Protein 3BJN (pdb70)

Secondary structure (DSSP, 8-state):
--TTTSTTHHHHHHHHHHHHHHH---B--EETTEEE---B--------S--TT-EEEBTBHHHHH-----HHHHHHHHHHTT--TTSHHHHHHHHHHHHHTSEEEESSSSTTBEEEEEE--TTS---EEE--BHHHHHHHHHHHHHHHHHHHHT-

Structure (mmCIF, N/CA/C/O backbone):
data_3BJN
#
_entry.id   3BJN
#
_cell.length_a   54.313
_cell.length_b   54.313
_cell.length_c   142.608
_cell.angle_alpha   90.00
_cell.angle_beta   90.00
_cell.angle_gamma   90.00
#
_symmetry.space_group_name_H-M   'P 43 21 2'
#
loop_
_entity.id
_entity.type
_entity.pdbx_description
1 polymer 'Transcriptional regulator, putative'
2 non-polymer 'CHLORIDE ION'
3 water water
#
loop_
_atom_site.group_PDB
_atom_site.id
_atom_site.type_symbol
_atom_site.label_atom_id
_atom_site.label_alt_id
_atom_site.label_comp_id
_atom_site.label_asym_id
_atom_site.label_entity_id
_atom_site.label_seq_id
_atom_site.pdbx_PDB_ins_code
_atom_site.Cartn_x
_atom_site.Cartn_y
_atom_site.Cartn_z
_atom_site.occupancy
_atom_site.B_iso_or_equiv
_atom_site.auth_seq_id
_atom_site.auth_comp_id
_atom_site.auth_asym_id
_atom_site.auth_atom_id
_atom_site.pdbx_PDB_model_num
ATOM 1 N N . SER A 1 4 ? 25.418 12.808 52.096 1.00 36.64 79 SER A N 1
ATOM 2 C CA . SER A 1 4 ? 25.155 12.941 50.628 1.00 36.38 79 SER A CA 1
ATOM 3 C C . SER A 1 4 ? 23.813 12.309 50.253 1.00 35.95 79 SER A C 1
ATOM 4 O O . SER A 1 4 ? 23.308 11.401 50.952 1.00 35.36 79 SER A O 1
ATOM 6 N N . TYR A 1 5 ? 23.240 12.810 49.160 1.00 35.16 80 TYR A N 1
ATOM 7 C CA . TYR A 1 5 ? 22.018 12.257 48.602 1.00 34.70 80 TYR A CA 1
ATOM 8 C C . TYR A 1 5 ? 22.331 11.530 47.302 1.00 35.47 80 TYR A C 1
ATOM 9 O O . TYR A 1 5 ? 21.435 11.260 46.499 1.00 36.11 80 TYR A O 1
ATOM 18 N N . GLU A 1 6 ? 23.615 11.211 47.109 1.00 36.24 81 GLU A N 1
ATOM 19 C CA . GLU A 1 6 ? 24.071 10.441 45.949 1.00 36.55 81 GLU A CA 1
ATOM 20 C C . GLU A 1 6 ? 23.371 9.072 45.814 1.00 36.39 81 GLU A C 1
ATOM 21 O O . GLU A 1 6 ? 22.945 8.702 44.716 1.00 36.79 81 GLU A O 1
ATOM 23 N N . THR A 1 7 ? 23.243 8.334 46.917 1.00 36.24 82 THR A N 1
ATOM 24 C CA . THR A 1 7 ? 22.664 6.979 46.868 1.00 35.66 82 THR A CA 1
ATOM 25 C C . THR A 1 7 ? 21.172 6.911 47.231 1.00 35.60 82 THR A C 1
ATOM 26 O O . THR A 1 7 ? 20.553 5.838 47.150 1.00 35.68 82 THR A O 1
ATOM 30 N N . SER A 1 8 ? 20.596 8.044 47.640 1.00 34.52 83 SER A N 1
ATOM 31 C CA . SER A 1 8 ? 19.206 8.071 48.104 1.00 33.81 83 SER A CA 1
ATOM 32 C C . SER A 1 8 ? 18.280 8.872 47.194 1.00 34.02 83 SER A C 1
ATOM 33 O O . SER A 1 8 ? 17.055 8.647 47.170 1.00 33.42 83 SER A O 1
ATOM 36 N N . GLN A 1 9 ? 18.874 9.833 46.491 1.00 34.09 84 GLN A N 1
ATOM 37 C CA . GLN A 1 9 ? 18.188 10.581 45.443 1.00 34.57 84 GLN A CA 1
ATOM 38 C C . GLN A 1 9 ? 18.576 10.013 44.083 1.00 34.82 84 GLN A C 1
ATOM 39 O O . GLN A 1 9 ? 19.637 10.358 43.523 1.00 35.12 84 GLN A O 1
ATOM 45 N N . HIS A 1 10 ? 17.710 9.144 43.555 1.00 34.95 85 HIS A N 1
ATOM 46 C CA . HIS A 1 10 ? 17.994 8.398 42.317 1.00 34.66 85 HIS A CA 1
ATOM 47 C C . HIS A 1 10 ? 18.427 9.279 41.150 1.00 34.34 85 HIS A C 1
ATOM 48 O O . HIS A 1 10 ? 19.347 8.919 40.408 1.00 35.07 85 HIS A O 1
ATOM 50 N N . ASN A 1 11 ? 17.795 10.448 41.010 1.00 32.68 86 ASN A N 1
ATOM 51 C CA . ASN A 1 11 ? 18.015 11.259 39.828 1.00 30.66 86 ASN A CA 1
ATOM 52 C C . ASN A 1 11 ? 18.695 12.596 40.105 1.00 28.65 86 ASN A C 1
ATOM 53 O O . ASN A 1 11 ? 18.412 13.581 39.417 1.00 26.27 86 ASN A O 1
ATOM 58 N N . LEU A 1 12 ? 19.591 12.625 41.089 1.00 26.09 87 LEU A N 1
ATOM 59 C CA . LEU A 1 12 ? 20.310 13.864 41.431 1.00 24.87 87 LEU A CA 1
ATOM 60 C C . LEU A 1 12 ? 21.072 14.493 40.258 1.00 23.09 87 LEU A C 1
ATOM 61 O O . LEU A 1 12 ? 21.081 15.720 40.123 1.00 22.23 87 LEU A O 1
ATOM 66 N N . ASP A 1 13 ? 21.702 13.695 39.399 1.00 21.88 88 ASP A N 1
ATOM 67 C CA . ASP A 1 13 ? 22.374 14.295 38.230 1.00 21.58 88 ASP A CA 1
ATOM 68 C C . ASP A 1 13 ? 21.390 15.105 37.378 1.00 20.05 88 ASP A C 1
ATOM 69 O O . ASP A 1 13 ? 21.690 16.237 36.957 1.00 20.02 88 ASP A O 1
ATOM 74 N N . ALA A 1 14 ? 20.207 14.529 37.159 1.00 18.91 89 ALA A N 1
ATOM 75 C CA . ALA A 1 14 ? 19.183 15.173 36.328 1.00 18.53 89 ALA A CA 1
ATOM 76 C C . ALA A 1 14 ? 18.664 16.434 37.041 1.00 17.28 89 ALA A C 1
ATOM 77 O O . ALA A 1 14 ? 18.474 17.506 36.420 1.00 17.31 89 ALA A O 1
ATOM 79 N N . VAL A 1 15 ? 18.439 16.292 38.339 1.00 16.44 90 VAL A N 1
ATOM 80 C CA . VAL A 1 15 ? 18.017 17.445 39.161 1.00 15.64 90 VAL A CA 1
ATOM 81 C C . VAL A 1 15 ? 19.042 18.587 39.096 1.00 15.43 90 VAL A C 1
ATOM 82 O O . VAL A 1 15 ? 18.679 19.752 38.898 1.00 14.52 90 VAL A O 1
ATOM 86 N N . GLU A 1 16 ? 20.322 18.251 39.283 1.00 14.95 91 GLU A N 1
ATOM 87 C CA . GLU A 1 16 ? 21.375 19.285 39.216 1.00 14.90 91 GLU A CA 1
ATOM 88 C C . GLU A 1 16 ? 21.380 20.037 37.887 1.00 15.09 91 GLU A C 1
ATOM 89 O O . GLU A 1 16 ? 21.521 21.256 37.868 1.00 15.26 91 GLU A O 1
ATOM 95 N N . ALA A 1 17 ? 21.230 19.317 36.784 1.00 14.83 92 ALA A N 1
ATOM 96 C CA . ALA A 1 17 ? 21.189 19.922 35.444 1.00 14.58 92 ALA A CA 1
ATOM 97 C C . ALA A 1 17 ? 19.997 20.867 35.286 1.00 15.37 92 ALA A C 1
ATOM 98 O O . ALA A 1 17 ? 20.143 21.969 34.768 1.00 15.39 92 ALA A O 1
ATOM 100 N N . VAL A 1 18 ? 18.818 20.432 35.757 1.00 15.52 93 VAL A N 1
ATOM 101 C CA . VAL A 1 18 ? 17.617 21.258 35.696 1.00 15.41 93 VAL A CA 1
ATOM 102 C C . VAL A 1 18 ? 17.774 22.532 36.554 1.00 14.96 93 VAL A C 1
ATOM 103 O O . VAL A 1 18 ? 17.399 23.645 36.127 1.00 13.76 93 VAL A O 1
ATOM 107 N N . LEU A 1 19 ? 18.364 22.404 37.744 1.00 13.98 94 LEU A N 1
ATOM 108 C CA . LEU A 1 19 ? 18.520 23.596 38.608 1.00 13.10 94 LEU A CA 1
ATOM 109 C C . LEU A 1 19 ? 19.558 24.560 38.059 1.00 12.97 94 LEU A C 1
ATOM 110 O O . LEU A 1 19 ? 19.422 25.790 38.158 1.00 12.89 94 LEU A O 1
ATOM 115 N N . SER A 1 20 ? 20.623 24.005 37.481 1.00 13.21 95 SER A N 1
ATOM 116 C CA . SER A 1 20 ? 21.638 24.854 36.839 1.00 14.33 95 SER A CA 1
ATOM 117 C C . SER A 1 20 ? 21.011 25.719 35.738 1.00 13.51 95 SER A C 1
ATOM 118 O O . SER A 1 20 ? 21.178 26.949 35.692 1.00 14.20 95 SER A O 1
ATOM 121 N N . ARG A 1 21 ? 20.262 25.075 34.841 1.00 13.62 96 ARG A N 1
ATOM 122 C CA . ARG A 1 21 ? 19.596 25.822 33.764 1.00 13.16 96 ARG A CA 1
ATOM 123 C C . ARG A 1 21 ? 18.614 26.859 34.319 1.00 13.52 96 ARG A C 1
ATOM 124 O O . ARG A 1 21 ? 18.550 27.989 33.835 1.00 13.53 96 ARG A O 1
ATOM 132 N N . LEU A 1 22 ? 17.835 26.448 35.321 1.00 13.11 97 LEU A N 1
ATOM 133 C CA . LEU A 1 22 ? 16.797 27.309 35.878 1.00 12.57 97 LEU A CA 1
ATOM 134 C C . LEU A 1 22 ? 17.420 28.591 36.424 1.00 12.65 97 LEU A C 1
ATOM 135 O O . LEU A 1 22 ? 16.904 29.692 36.177 1.00 12.97 97 LEU A O 1
ATOM 140 N N . GLN 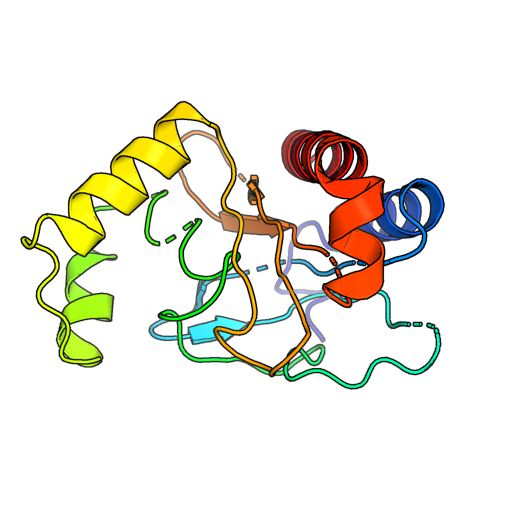A 1 23 ? 18.539 28.468 37.152 1.00 12.65 98 GLN A N 1
ATOM 141 C CA . GLN A 1 23 ? 19.207 29.695 37.630 1.00 13.53 98 GLN A CA 1
ATOM 142 C C . GLN A 1 23 ? 19.756 30.550 36.497 1.00 13.42 98 GLN A C 1
ATOM 143 O O . GLN A 1 23 ? 19.699 31.776 36.558 1.00 14.00 98 GLN A O 1
ATOM 149 N N . LYS A 1 24 ? 20.281 29.910 35.450 1.00 13.16 99 LYS A N 1
ATOM 150 C CA . LYS A 1 24 ? 20.799 30.676 34.293 1.00 12.65 99 LYS A CA 1
ATOM 151 C C . LYS A 1 24 ? 19.682 31.352 33.455 1.00 12.92 99 LYS A C 1
ATOM 152 O O . LYS A 1 24 ? 19.988 32.297 32.715 1.00 14.00 99 LYS A O 1
ATOM 158 N N . GLN A 1 25 ? 18.435 30.864 33.584 1.00 11.86 100 GLN A N 1
ATOM 159 C CA . GLN A 1 25 ? 17.267 31.424 32.879 1.00 11.93 100 GLN A CA 1
ATOM 160 C C . GLN A 1 25 ? 16.627 32.566 33.657 1.00 13.08 100 GLN A C 1
ATOM 161 O O . GLN A 1 25 ? 16.061 33.497 33.073 1.00 13.31 100 GLN A O 1
ATOM 167 N N . THR A 1 26 ? 16.682 32.472 34.991 1.00 12.55 101 THR A N 1
ATOM 168 C CA . THR A 1 26 ? 15.994 33.452 35.837 1.00 12.92 101 THR A CA 1
ATOM 169 C C . THR A 1 26 ? 16.897 34.424 36.565 1.00 13.19 101 THR A C 1
ATOM 170 O O . THR A 1 26 ? 16.423 35.465 37.080 1.00 12.95 101 THR A O 1
ATOM 174 N N . GLY A 1 27 ? 18.168 34.056 36.727 1.00 11.96 102 GLY A N 1
ATOM 175 C CA . GLY A 1 27 ? 19.082 34.855 37.564 1.00 12.94 102 GLY A CA 1
ATOM 176 C C . GLY A 1 27 ? 18.714 34.763 39.034 1.00 13.61 102 GLY A C 1
ATOM 177 O O . GLY A 1 27 ? 18.926 35.723 39.789 1.00 14.27 102 GLY A O 1
ATOM 178 N N . GLU A 1 28 ? 18.144 33.634 39.432 1.00 13.64 103 GLU A N 1
ATOM 179 C CA . GLU A 1 28 ? 17.750 33.436 40.844 1.00 13.25 103 GLU A CA 1
ATOM 180 C C . GLU A 1 28 ? 18.205 32.083 41.383 1.00 14.45 103 GLU A C 1
ATOM 181 O O . GLU A 1 28 ? 18.478 31.134 40.620 1.00 13.91 103 GLU A O 1
ATOM 200 N N . ALA A 1 30 ? 17.662 28.501 43.043 1.00 16.42 105 ALA A N 1
ATOM 201 C CA . ALA A 1 30 ? 16.644 27.484 42.757 1.00 15.64 105 ALA A CA 1
ATOM 202 C C . ALA A 1 30 ? 16.971 26.254 43.577 1.00 15.61 105 ALA A C 1
ATOM 203 O O . ALA A 1 30 ? 18.148 25.974 43.853 1.00 15.74 105 ALA A O 1
ATOM 205 N N . ALA A 1 31 ? 15.938 25.527 43.978 1.00 13.98 106 ALA A N 1
ATOM 206 C CA . ALA A 1 31 ? 16.163 24.334 44.796 1.00 14.34 106 ALA A CA 1
ATOM 207 C C . ALA A 1 31 ? 15.208 23.209 44.427 1.00 14.57 106 ALA A C 1
ATOM 208 O O . ALA A 1 31 ? 14.140 23.449 43.857 1.00 14.48 106 ALA A O 1
ATOM 210 N N . TYR A 1 32 ? 15.626 21.985 44.766 1.00 14.20 107 TYR A N 1
ATOM 211 C CA . TYR A 1 32 ? 14.778 20.802 44.697 1.00 14.31 107 TYR A CA 1
ATOM 212 C C . TYR A 1 32 ? 14.526 20.347 46.115 1.00 15.22 107 TYR A C 1
ATOM 213 O O . TYR A 1 32 ? 15.472 20.086 46.877 1.00 13.99 107 TYR A O 1
ATOM 230 N N . VAL A 1 34 ? 12.098 17.877 48.836 1.00 14.25 109 VAL A N 1
ATOM 231 C CA A VAL A 1 34 ? 11.297 16.651 48.917 0.50 13.89 109 VAL A CA 1
ATOM 232 C CA B VAL A 1 34 ? 11.409 16.593 48.938 0.50 14.60 109 VAL A CA 1
ATOM 233 C C . VAL A 1 34 ? 10.611 16.593 50.260 1.00 14.20 109 VAL A C 1
ATOM 234 O O . VAL A 1 34 ? 11.118 17.121 51.262 1.00 15.45 109 VAL A O 1
ATOM 241 N N . PRO A 1 35 ? 9.410 15.995 50.281 1.00 13.81 110 PRO A N 1
ATOM 242 C CA . PRO A 1 35 ? 8.697 15.903 51.558 1.00 13.68 110 PRO A CA 1
ATOM 243 C C . PRO A 1 35 ? 9.234 14.750 52.394 1.00 13.92 110 PRO A C 1
ATOM 244 O O . PRO A 1 35 ? 9.447 13.654 51.857 1.00 16.11 110 PRO A O 1
ATOM 248 N N . VAL A 1 36 ? 9.485 15.000 53.679 1.00 12.37 111 VAL A N 1
ATOM 249 C CA . VAL A 1 36 ? 9.973 13.950 54.574 1.00 13.91 111 VAL A CA 1
ATOM 250 C C . VAL A 1 36 ? 9.213 14.143 55.873 1.00 13.18 111 VAL A C 1
ATOM 251 O O . VAL A 1 36 ? 9.506 15.057 56.661 1.00 14.10 111 VAL A O 1
ATOM 255 N N . GLY A 1 37 ? 8.215 13.297 56.064 1.00 12.89 112 GLY A N 1
ATOM 256 C CA . GLY A 1 37 ? 7.413 13.367 57.284 1.00 12.59 112 GLY A CA 1
ATOM 257 C C . GLY A 1 37 ? 6.702 14.700 57.371 1.00 13.20 112 GLY A C 1
ATOM 258 O O . GLY A 1 37 ? 5.881 15.058 56.482 1.00 13.34 112 GLY A O 1
ATOM 259 N N . TYR A 1 38 ? 7.005 15.442 58.442 1.00 11.98 113 TYR A N 1
ATOM 260 C CA . TYR A 1 38 ? 6.360 16.727 58.663 1.00 12.29 113 TYR A CA 1
ATOM 261 C C . TYR A 1 38 ? 7.118 17.894 58.014 1.00 12.96 113 TYR A C 1
ATOM 262 O O . TYR A 1 38 ? 6.748 19.066 58.242 1.00 13.57 113 TYR A O 1
ATOM 271 N N . ARG A 1 39 ? 8.203 17.594 57.275 1.00 13.28 114 ARG A N 1
ATOM 272 C CA . ARG A 1 39 ? 9.147 18.661 56.846 1.00 13.68 114 ARG A CA 1
ATOM 273 C C . ARG A 1 39 ? 9.481 18.592 55.375 1.00 15.06 114 ARG A C 1
ATOM 274 O O . ARG A 1 39 ? 9.258 17.575 54.734 1.00 15.06 114 ARG A O 1
ATOM 282 N N . ALA A 1 40 ? 9.953 19.724 54.857 1.00 15.36 115 ALA A N 1
ATOM 283 C CA . ALA A 1 40 ? 10.380 19.863 53.458 1.00 16.92 115 ALA A CA 1
ATOM 284 C C . ALA A 1 40 ? 11.902 19.902 53.508 1.00 16.36 115 ALA A C 1
ATOM 285 O O . ALA A 1 40 ? 12.486 20.812 54.094 1.00 16.94 115 ALA A O 1
ATOM 287 N N . LEU A 1 41 ? 12.536 18.901 52.913 1.00 16.11 116 LEU A N 1
ATOM 288 C CA . LEU A 1 41 ? 13.990 18.834 52.905 1.00 15.81 116 LEU A CA 1
ATOM 289 C C . LEU A 1 41 ? 14.559 19.472 51.625 1.00 16.27 116 LEU A C 1
ATOM 290 O O . LEU A 1 41 ? 14.126 19.148 50.525 1.00 16.14 116 LEU A O 1
ATOM 295 N N . CYS A 1 42 ? 15.538 20.351 51.775 1.00 16.07 117 CYS A N 1
ATOM 296 C CA . CYS A 1 42 ? 16.200 20.894 50.594 1.00 15.64 117 CYS A CA 1
ATOM 297 C C . CYS A 1 42 ? 17.305 19.927 50.153 1.00 16.67 117 CYS A C 1
ATOM 298 O O . CYS A 1 42 ? 18.343 19.817 50.813 1.00 17.50 117 CYS A O 1
ATOM 301 N N . VAL A 1 43 ? 17.068 19.203 49.066 1.00 15.48 118 VAL A N 1
ATOM 302 C CA . VAL A 1 43 ? 17.994 18.158 48.638 1.00 16.19 118 VAL A CA 1
ATOM 303 C C . VAL A 1 43 ? 19.127 18.698 47.759 1.00 16.17 118 VAL A C 1
ATOM 304 O O . VAL A 1 43 ? 20.284 18.241 47.836 1.00 16.90 118 VAL A O 1
ATOM 308 N N . SER A 1 44 ? 18.801 19.687 46.935 1.00 16.30 119 SER A N 1
ATOM 309 C CA . SER A 1 44 ? 19.800 20.275 46.057 1.00 15.58 119 SER A CA 1
ATOM 310 C C . SER A 1 44 ? 19.462 21.747 45.882 1.00 16.56 119 SER A C 1
ATOM 311 O O . SER A 1 44 ? 18.299 22.099 45.746 1.00 15.94 119 SER A O 1
ATOM 314 N N . GLN A 1 45 ? 20.485 22.600 45.921 1.00 18.30 120 GLN A N 1
ATOM 315 C CA . GLN A 1 45 ? 20.252 24.036 45.845 1.00 19.08 120 GLN A CA 1
ATOM 316 C C . GLN A 1 45 ? 21.369 24.721 45.085 1.00 20.39 120 GLN A C 1
ATOM 317 O O . GLN A 1 45 ? 22.546 24.384 45.286 1.00 20.03 120 GLN A O 1
ATOM 323 N N A ARG A 1 46 ? 21.011 25.694 44.257 0.50 20.41 121 ARG A N 1
ATOM 324 N N B ARG A 1 46 ? 20.981 25.656 44.215 0.50 20.18 121 ARG A N 1
ATOM 325 C CA A ARG A 1 46 ? 22.008 26.429 43.472 0.50 21.22 121 ARG A CA 1
ATOM 326 C CA B ARG A 1 46 ? 21.915 26.566 43.534 0.50 20.71 121 ARG A CA 1
ATOM 327 C C A ARG A 1 46 ? 22.807 27.474 44.268 0.50 21.46 121 ARG A C 1
ATOM 328 C C B ARG A 1 46 ? 22.057 27.854 44.282 0.50 20.99 121 ARG A C 1
ATOM 329 O O A ARG A 1 46 ? 23.973 27.727 43.989 0.50 22.91 121 ARG A O 1
ATOM 330 O O B ARG A 1 46 ? 21.078 28.641 44.309 0.50 21.69 121 ARG A O 1
ATOM 338 N N A GLU A 1 47 ? 22.216 28.089 45.269 0.50 21.04 122 GLU A N 1
ATOM 339 N N B GLU A 1 47 ? 23.278 28.080 44.791 0.50 19.05 122 GLU A N 1
ATOM 340 C CA A GLU A 1 47 ? 22.953 29.164 45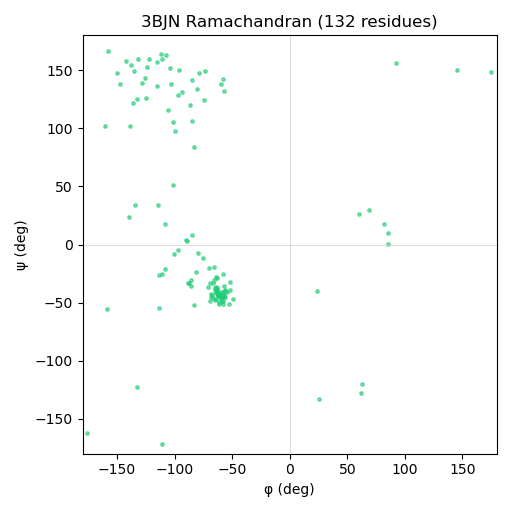.881 0.50 21.08 122 GLU A CA 1
ATOM 341 C CA B GLU A 1 47 ? 23.737 29.234 45.587 0.50 20.20 122 GLU A CA 1
ATOM 342 C C A GLU A 1 47 ? 22.987 30.432 45.049 0.50 19.99 122 GLU A C 1
ATOM 343 C C B GLU A 1 47 ? 23.341 30.577 44.980 0.50 19.16 122 GLU A C 1
ATOM 344 O O A GLU A 1 47 ? 23.257 30.469 43.834 0.50 18.99 122 GLU A O 1
ATO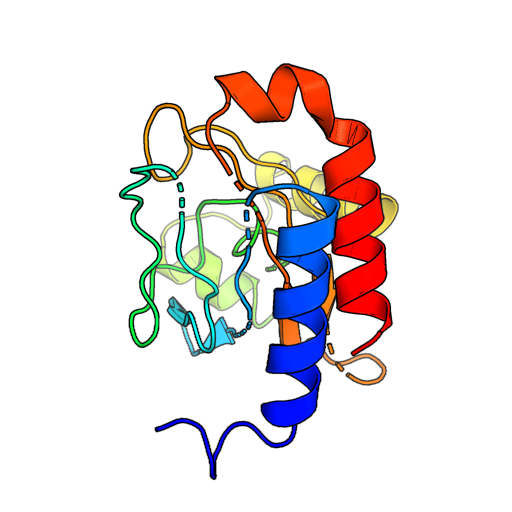M 345 O O B GLU A 1 47 ? 23.549 30.783 43.768 0.50 17.03 122 GLU A O 1
ATOM 356 N N . SER A 1 48 ? 22.785 31.485 45.806 1.00 19.52 123 SER A N 1
ATOM 357 C CA . SER A 1 48 ? 22.563 32.853 45.336 1.00 18.54 123 SER A CA 1
ATOM 358 C C . SER A 1 48 ? 23.878 33.439 44.885 1.00 18.55 123 SER A C 1
ATOM 359 O O . SER A 1 48 ? 24.907 33.343 45.584 1.00 18.19 123 SER A O 1
ATOM 370 N N . GLN A 1 50 ? 23.749 36.544 44.309 1.00 18.51 125 GLN A N 1
ATOM 371 C CA . GLN A 1 50 ? 23.614 37.834 44.822 1.00 18.06 125 GLN A CA 1
ATOM 372 C C . GLN A 1 50 ? 24.118 37.610 46.242 1.00 20.64 125 GLN A C 1
ATOM 373 O O . GLN A 1 50 ? 25.189 36.968 46.421 1.00 22.31 125 GLN A O 1
ATOM 379 N N . ALA A 1 51 ? 23.402 38.110 47.223 1.00 16.65 126 ALA A N 1
ATOM 380 C CA . ALA A 1 51 ? 23.821 38.023 48.610 1.00 15.70 126 ALA A CA 1
ATOM 381 C C . ALA A 1 51 ? 22.594 37.590 49.392 1.00 14.78 126 ALA A C 1
ATOM 382 O O . ALA A 1 51 ? 22.399 37.983 50.535 1.00 14.87 126 ALA A O 1
ATOM 384 N N . LEU A 1 52 ? 21.756 36.768 48.778 1.00 14.92 127 LEU A N 1
ATOM 385 C CA . LEU A 1 52 ? 20.511 36.383 49.451 1.00 15.47 127 LEU A CA 1
ATOM 386 C C . LEU A 1 52 ? 20.741 35.332 50.504 1.00 17.64 127 LEU A C 1
ATOM 387 O O . LEU A 1 52 ? 21.279 34.261 50.209 1.00 19.47 127 LEU A O 1
ATOM 391 N N A ARG A 1 53 ? 20.278 35.594 51.732 0.50 17.95 128 ARG A N 1
ATOM 392 N N B ARG A 1 53 ? 20.375 35.662 51.729 0.50 18.30 128 ARG A N 1
ATOM 393 C CA A ARG A 1 53 ? 20.448 34.635 52.847 0.50 19.20 128 ARG A CA 1
ATOM 394 C CA B ARG A 1 53 ? 20.433 34.696 52.794 0.50 19.93 128 ARG A CA 1
ATOM 395 C C A ARG A 1 53 ? 19.165 34.139 53.486 0.50 19.49 128 ARG A C 1
ATOM 396 C C B ARG A 1 53 ? 18.973 34.469 53.149 0.50 20.61 128 ARG A C 1
ATOM 397 O O A ARG A 1 53 ? 18.869 34.432 54.650 0.50 18.94 128 ARG A O 1
ATOM 398 O O B ARG A 1 53 ? 18.279 35.389 53.567 0.50 22.07 128 ARG A O 1
ATOM 406 N N A CYS A 1 54 ? 18.419 33.346 52.747 0.50 20.04 129 CYS A N 1
ATOM 407 N N B CYS A 1 54 ? 18.477 33.273 52.874 0.50 20.92 129 CYS A N 1
ATOM 408 C CA A CYS A 1 54 ? 17.122 32.915 53.237 0.50 21.08 129 CYS A CA 1
ATOM 409 C CA B CYS A 1 54 ? 17.117 32.913 53.273 0.50 21.40 129 CYS A CA 1
ATOM 410 C C A CYS A 1 54 ? 17.141 31.593 54.028 0.50 21.01 129 CYS A C 1
ATOM 411 C C B CYS A 1 54 ? 17.139 31.595 54.040 0.50 21.19 129 CYS A C 1
ATOM 412 O O . CYS A 1 54 ? 18.211 31.020 54.283 1.00 20.78 129 CYS A O 1
ATOM 415 N N . SER A 1 55 ? 15.962 31.143 54.456 1.00 20.06 130 SER A N 1
ATOM 416 C CA . SER A 1 55 ? 15.868 30.025 55.379 1.00 20.58 130 SER A CA 1
ATOM 417 C C . SER A 1 55 ? 16.130 28.659 54.754 1.00 20.99 130 SER A C 1
ATOM 418 O O . SER A 1 55 ? 16.332 27.695 55.485 1.00 22.59 130 SER A O 1
ATOM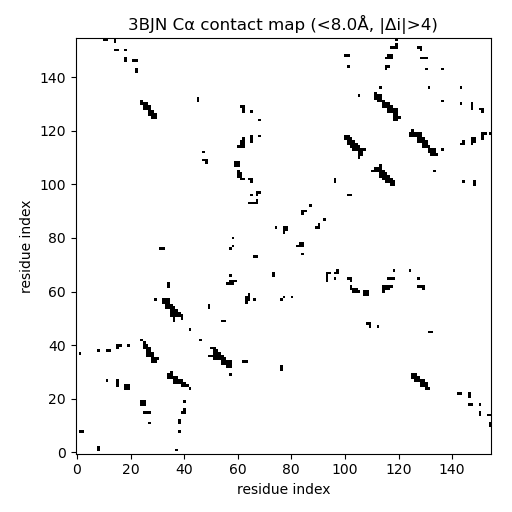 421 N N . PHE A 1 56 ? 16.131 28.590 53.429 1.00 21.18 131 PHE A N 1
ATOM 422 C CA . PHE A 1 56 ? 16.336 27.339 52.705 1.00 21.64 131 PHE A CA 1
ATOM 423 C C . PHE A 1 56 ? 17.821 27.082 52.502 1.00 21.70 131 PHE A C 1
ATOM 424 O O . PHE A 1 56 ? 18.519 27.880 51.879 1.00 22.46 131 PHE A O 1
ATOM 432 N N . VAL A 1 57 ? 18.280 25.953 53.037 1.00 20.53 132 VAL A N 1
ATOM 433 C CA . VAL A 1 57 ? 19.702 25.597 53.022 1.00 19.29 132 VAL A CA 1
ATOM 434 C C . VAL A 1 57 ? 19.796 24.122 52.619 1.00 18.38 132 VAL A C 1
ATOM 435 O O . VAL A 1 57 ? 19.105 23.280 53.187 1.00 18.25 132 VAL A O 1
ATOM 439 N N A GLN A 1 58 ? 20.650 23.818 51.646 0.50 18.18 133 GLN A N 1
ATOM 440 N N B GLN A 1 58 ? 20.634 23.818 51.635 0.50 18.73 133 GLN A N 1
ATOM 441 C CA A GLN A 1 58 ? 20.860 22.434 51.239 0.50 17.16 133 GLN A CA 1
ATOM 442 C CA B GLN A 1 58 ? 20.823 22.439 51.205 0.50 18.28 133 GLN A CA 1
ATOM 443 C C A GLN A 1 58 ? 21.183 21.536 52.436 0.50 17.27 133 GLN A C 1
ATOM 444 C C B GLN A 1 58 ? 21.200 21.528 52.387 0.50 17.90 133 GLN A C 1
ATOM 445 O O A GLN A 1 58 ? 22.033 21.874 53.274 0.50 17.22 133 GLN A O 1
ATOM 446 O O B GLN A 1 58 ? 22.110 21.851 53.165 0.50 17.83 133 GLN A O 1
ATOM 457 N N . GLY A 1 59 ? 20.492 20.400 52.511 1.00 16.60 134 GLY A N 1
ATOM 458 C CA . GLY A 1 59 ? 20.702 19.431 53.603 1.00 17.55 134 GLY A CA 1
ATOM 459 C C . GLY A 1 59 ? 19.930 19.738 54.871 1.00 17.54 134 GLY A C 1
ATOM 460 O O . GLY A 1 59 ? 19.999 18.972 55.848 1.00 18.62 134 GLY A O 1
ATOM 461 N N . GLN A 1 60 ? 19.217 20.857 54.867 1.00 17.46 135 GLN A N 1
ATOM 462 C CA . GLN A 1 60 ? 18.354 21.225 55.999 1.00 18.10 135 GLN A CA 1
ATOM 463 C C . GLN A 1 60 ? 16.881 21.233 55.575 1.00 17.62 135 GLN A C 1
ATOM 464 O O . GLN A 1 60 ? 16.559 21.375 54.397 1.00 16.56 135 GLN A O 1
ATOM 470 N N . SER A 1 61 ? 16.003 21.073 56.570 1.00 17.45 136 SER A N 1
ATOM 471 C CA . SER A 1 61 ? 14.570 21.033 56.329 1.00 17.43 136 SER A CA 1
ATOM 472 C C . SER A 1 61 ? 13.807 22.108 57.109 1.00 18.74 136 SER A C 1
ATOM 473 O O . SER A 1 61 ? 14.315 22.676 58.090 1.00 19.75 136 SER A O 1
ATOM 476 N N . GLN A 1 62 ? 12.605 22.402 56.629 1.00 19.19 137 GLN A N 1
ATOM 477 C CA A GLN A 1 62 ? 11.682 23.383 57.203 0.50 19.56 137 GLN A CA 1
ATOM 478 C CA B GLN A 1 62 ? 11.725 23.290 57.369 0.50 19.79 137 GLN A CA 1
ATOM 479 C C . GLN A 1 62 ? 10.336 22.695 57.420 1.00 19.43 137 GLN A C 1
ATOM 480 O O . GLN A 1 62 ? 9.999 21.801 56.667 1.00 18.74 137 GLN A O 1
ATOM 491 N N . PRO A 1 63 ? 9.521 23.177 58.366 1.00 19.12 138 PRO A N 1
ATOM 492 C CA . PRO A 1 63 ? 8.194 22.564 58.468 1.00 19.14 138 PRO A CA 1
ATOM 493 C C . PRO A 1 63 ? 7.402 22.656 57.159 1.00 19.35 138 PRO A C 1
ATOM 494 O O . PRO A 1 63 ? 7.463 23.670 56.445 1.00 19.16 138 PRO A O 1
ATOM 498 N N . LEU A 1 64 ? 6.661 21.594 56.858 1.00 19.41 139 LEU A N 1
ATOM 499 C CA . LEU A 1 64 ? 5.831 21.505 55.673 1.00 21.49 139 LEU A CA 1
ATOM 500 C C . LEU A 1 64 ? 4.511 22.196 55.975 1.00 21.18 139 LEU A C 1
ATOM 501 O O . LEU A 1 64 ? 3.512 21.563 56.385 1.00 21.84 139 LEU A O 1
ATOM 506 N N . LEU A 1 65 ? 4.514 23.526 55.807 1.00 20.73 140 LEU A N 1
ATOM 507 C CA . LEU A 1 65 ? 3.387 24.339 56.272 1.00 21.68 140 LEU A CA 1
ATOM 508 C C . LEU A 1 65 ? 3.326 25.676 55.555 1.00 22.44 140 LEU A C 1
ATOM 509 O O . LEU A 1 65 ? 2.282 26.014 54.993 1.00 23.65 140 LEU A O 1
ATOM 514 N N . ARG A 1 66 ? 4.423 26.431 55.598 1.00 20.51 141 ARG A N 1
ATOM 515 C CA . ARG A 1 66 ? 4.491 27.754 54.984 1.00 20.10 141 ARG A CA 1
ATOM 516 C C . ARG A 1 66 ? 5.284 27.728 53.678 1.00 19.47 141 ARG A C 1
ATOM 517 O O . ARG A 1 66 ? 6.177 26.900 53.502 1.00 19.70 141 ARG A O 1
ATOM 525 N N . GLY A 1 67 ? 4.946 28.656 52.784 1.00 17.41 142 GLY A N 1
ATOM 526 C CA . GLY A 1 67 ? 5.734 28.862 51.565 1.00 17.76 142 GLY A CA 1
ATOM 527 C C . GLY A 1 67 ? 5.225 28.053 50.388 1.00 17.06 142 GLY A C 1
ATOM 528 O O . GLY A 1 67 ? 4.599 27.005 50.561 1.00 16.86 142 GLY A O 1
ATOM 529 N N . ALA A 1 68 ? 5.549 28.536 49.188 1.00 16.36 143 ALA A N 1
ATOM 530 C CA . ALA A 1 68 ? 5.116 27.890 47.942 1.00 16.20 143 ALA A CA 1
ATOM 531 C C . ALA A 1 68 ? 5.501 26.416 47.844 1.00 16.07 143 ALA A C 1
ATOM 532 O O . ALA A 1 68 ? 4.695 25.629 47.396 1.00 16.80 143 ALA A O 1
ATOM 534 N N . SER A 1 69 ? 6.713 26.049 48.271 1.00 17.27 144 SER A N 1
ATOM 535 C CA . SER A 1 69 ? 7.179 24.664 48.142 1.00 17.96 144 SER A CA 1
ATOM 536 C C . SER A 1 69 ? 6.313 23.738 49.001 1.00 18.19 144 SER A C 1
ATOM 537 O O . SER A 1 69 ? 5.864 22.681 48.534 1.00 18.29 144 SER A O 1
ATOM 540 N N . SER A 1 70 ? 6.093 24.141 50.254 1.00 17.85 145 SER A N 1
ATOM 541 C CA . SER A 1 70 ? 5.237 23.358 51.175 1.00 18.58 145 SER A CA 1
ATOM 542 C C . SER A 1 70 ? 3.826 23.234 50.609 1.00 17.62 145 SER A C 1
ATOM 543 O O . SER A 1 70 ? 3.248 22.139 50.611 1.00 18.74 145 SER A O 1
ATOM 546 N N A LYS A 1 71 ? 3.284 24.331 50.091 0.50 17.18 146 LYS A N 1
ATOM 547 N N B LYS A 1 71 ? 3.284 24.342 50.110 0.50 17.39 146 LYS A N 1
ATOM 548 C CA A LYS A 1 71 ? 1.893 24.330 49.626 0.50 17.56 146 LYS A CA 1
ATOM 549 C CA B LYS A 1 71 ? 1.911 24.351 49.601 0.50 17.97 146 LYS A CA 1
ATOM 550 C C A LYS A 1 71 ? 1.684 23.500 48.348 0.50 17.86 146 LYS A C 1
ATOM 551 C C B LYS A 1 71 ? 1.768 23.387 48.423 0.50 17.96 146 LYS A C 1
ATOM 552 O O A LYS A 1 71 ? 0.633 22.895 48.172 0.50 17.76 146 LYS A O 1
ATOM 553 O O B LYS A 1 71 ? 0.872 22.557 48.401 0.50 17.48 146 LYS A O 1
ATOM 564 N N . VAL A 1 72 ? 2.677 23.485 47.454 1.00 17.64 147 VAL A N 1
ATOM 565 C CA . VAL A 1 72 ? 2.643 22.603 46.277 1.00 19.26 147 VAL A CA 1
ATOM 566 C C . VAL A 1 72 ? 2.657 21.128 46.684 1.00 19.62 147 VAL A C 1
ATOM 567 O O . VAL A 1 72 ? 1.863 20.317 46.173 1.00 19.24 147 VAL A O 1
ATOM 579 N N . LEU A 1 74 ? 1.877 19.814 49.667 1.00 17.58 149 LEU A N 1
ATOM 580 C CA . LEU A 1 74 ? 0.604 19.519 50.369 1.00 17.94 149 LEU A CA 1
ATOM 581 C C . LEU A 1 74 ? -0.567 19.353 49.383 1.00 17.67 149 LEU A C 1
ATOM 582 O O . LEU A 1 74 ? -1.419 18.465 49.565 1.00 19.48 149 LEU A O 1
ATOM 587 N N . ALA A 1 75 ? -0.611 20.190 48.349 1.00 17.13 150 ALA A N 1
ATOM 588 C CA . ALA A 1 75 ? -1.711 20.118 47.362 1.00 17.78 150 ALA A CA 1
ATOM 589 C C . ALA A 1 75 ? -1.688 18.829 46.531 1.00 18.19 150 ALA A C 1
ATOM 590 O O . ALA A 1 75 ? -2.748 18.322 46.125 1.00 19.04 150 ALA A O 1
ATOM 592 N N . TYR A 1 76 ? -0.489 18.316 46.264 1.00 18.00 151 TYR A N 1
ATOM 593 C CA . TYR A 1 76 ? -0.328 17.194 45.320 1.00 18.30 151 TYR A CA 1
ATOM 594 C C . TYR A 1 76 ? -0.127 15.816 45.939 1.00 18.82 151 TYR A C 1
ATOM 595 O O . TYR A 1 76 ? -0.293 14.801 45.243 1.00 19.57 151 TYR A O 1
ATOM 612 N N . PRO A 1 78 ? -1.248 12.688 48.639 1.00 20.20 153 PRO A N 1
ATOM 613 C CA . PRO A 1 78 ? -2.561 12.156 49.009 1.00 20.21 153 PRO A CA 1
ATOM 614 C C . PRO A 1 78 ? -3.209 12.975 50.116 1.00 20.52 153 PRO A C 1
ATOM 615 O O . PRO A 1 78 ? -2.521 13.440 51.042 1.00 20.63 153 PRO A O 1
ATOM 619 N N . ALA A 1 79 ? -4.520 13.158 50.006 1.00 20.98 154 ALA A N 1
ATOM 620 C CA . ALA A 1 79 ? -5.276 13.926 50.996 1.00 20.95 154 ALA A CA 1
ATOM 621 C C . ALA A 1 79 ? -5.011 13.511 52.437 1.00 20.91 154 ALA A C 1
ATOM 622 O O . ALA A 1 79 ? -4.825 14.376 53.302 1.00 20.67 154 ALA A O 1
ATOM 624 N N . ALA A 1 80 ? -5.025 12.202 52.702 1.00 19.78 155 ALA A N 1
ATOM 625 C CA . ALA A 1 80 ? -4.856 11.675 54.058 1.00 19.90 155 ALA A CA 1
ATOM 626 C C . ALA A 1 80 ? -3.532 12.109 54.665 1.00 19.91 155 ALA A C 1
ATOM 627 O O . ALA A 1 80 ? -3.468 12.441 55.854 1.00 20.41 155 ALA A O 1
ATOM 629 N N A ARG A 1 81 ? -2.490 12.087 53.834 0.50 19.52 156 ARG A N 1
ATOM 630 N N B ARG A 1 81 ? -2.468 12.111 53.866 0.50 19.85 156 ARG A N 1
ATOM 631 C CA A ARG A 1 81 ? -1.143 12.464 54.235 0.50 19.24 156 ARG A CA 1
ATOM 632 C CA B ARG A 1 81 ? -1.166 12.502 54.395 0.50 19.89 156 ARG A CA 1
ATOM 633 C C A ARG A 1 81 ? -1.137 13.956 54.576 0.50 19.40 156 ARG A C 1
ATOM 634 C C B ARG A 1 81 ? -1.129 14.010 54.615 0.50 19.73 156 ARG A C 1
ATOM 635 O O A ARG A 1 81 ? -0.691 14.369 55.654 0.50 19.43 156 ARG A O 1
ATOM 636 O O B ARG A 1 81 ? -0.635 14.496 55.644 0.50 19.57 156 ARG A O 1
ATOM 651 N N . CYS A 1 82 ? -1.644 14.756 53.640 1.00 19.77 157 CYS A N 1
ATOM 652 C CA . CYS A 1 82 ? -1.749 16.198 53.811 1.00 19.42 157 CYS A CA 1
ATOM 653 C C . CYS A 1 82 ? -2.500 16.547 55.122 1.00 19.47 157 CYS A C 1
ATOM 654 O O . CYS A 1 82 ? -2.056 17.404 55.885 1.00 18.67 157 CYS A O 1
ATOM 657 N N . GLU A 1 83 ? -3.602 15.848 55.390 1.00 20.02 158 GLU A N 1
ATOM 658 C CA . GLU A 1 83 ? -4.392 16.103 56.601 1.00 20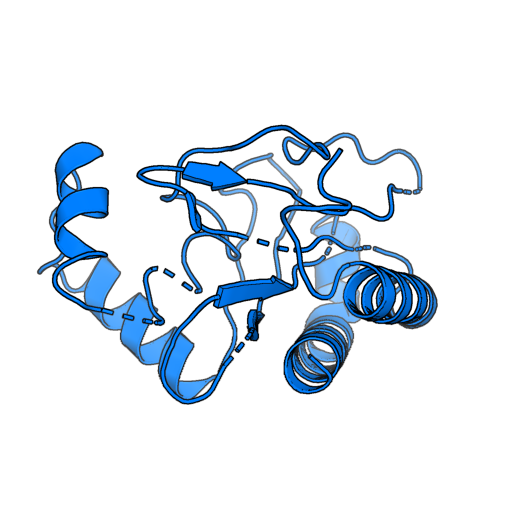.82 158 GLU A CA 1
ATOM 659 C C . GLU A 1 83 ? -3.602 15.841 57.885 1.00 20.80 158 GLU A C 1
ATOM 660 O O . GLU A 1 83 ? -3.645 16.654 58.830 1.00 20.92 158 GLU A O 1
ATOM 666 N N . LYS A 1 84 ? -2.848 14.742 57.912 1.00 19.55 159 LYS A N 1
ATOM 667 C CA . LYS A 1 84 ? -2.021 14.387 59.079 1.00 20.19 159 LYS A CA 1
ATOM 668 C C . LYS A 1 84 ? -0.998 15.472 59.376 1.00 19.34 159 LYS A C 1
ATOM 669 O O . LYS A 1 84 ? -0.726 15.816 60.542 1.00 19.68 159 LYS A O 1
ATOM 675 N N . ILE A 1 85 ? -0.405 16.007 58.310 1.00 17.68 160 ILE A N 1
ATOM 676 C CA . ILE A 1 85 ? 0.623 17.004 58.466 1.00 18.26 160 ILE A CA 1
ATOM 677 C C . ILE A 1 85 ? 0.007 18.302 58.990 1.00 17.88 160 ILE A C 1
ATOM 678 O O . ILE A 1 85 ? 0.479 18.868 59.955 1.00 17.92 160 ILE A O 1
ATOM 683 N N . LEU A 1 86 ? -1.074 18.755 58.366 1.00 18.29 161 LEU A N 1
ATOM 684 C CA . LEU A 1 86 ? -1.675 20.035 58.767 1.00 18.50 161 LEU A CA 1
ATOM 685 C C . LEU A 1 86 ? -2.181 19.922 60.218 1.00 18.65 161 LEU A C 1
ATOM 686 O O . LEU A 1 86 ? -2.039 20.874 60.997 1.00 18.90 161 LEU A O 1
ATOM 691 N N . ARG A 1 87 ? -2.775 18.772 60.567 1.00 18.11 162 ARG A N 1
ATOM 692 C CA . ARG A 1 87 ? -3.272 18.592 61.952 1.00 17.88 162 ARG A CA 1
ATOM 693 C C . ARG A 1 87 ? -2.132 18.623 62.984 1.00 18.00 162 ARG A C 1
ATOM 694 O O . ARG A 1 87 ? -2.273 19.135 64.117 1.00 18.18 162 ARG A O 1
ATOM 702 N N . TYR A 1 88 ? -0.993 18.046 62.626 1.00 17.18 163 TYR A N 1
ATOM 703 C CA . TYR A 1 88 ? 0.156 18.135 63.520 1.00 16.73 163 TYR A CA 1
ATOM 704 C C . TYR A 1 88 ? 0.528 19.586 63.805 1.00 16.69 163 TYR A C 1
ATOM 705 O O . TYR A 1 88 ? 0.828 19.944 64.926 1.00 17.45 163 TYR A O 1
ATOM 714 N N . PHE A 1 89 ? 0.484 20.435 62.779 1.00 16.49 164 PHE A N 1
ATOM 715 C CA . PHE A 1 89 ? 0.838 21.833 62.961 1.00 17.02 164 PHE A CA 1
ATOM 716 C C . PHE A 1 89 ? -0.330 22.688 63.460 1.00 17.61 164 PHE A C 1
ATOM 717 O O . PHE A 1 89 ? -0.229 23.920 63.479 1.00 19.58 164 PHE A O 1
ATOM 725 N N . GLY A 1 90 ? -1.444 22.056 63.822 1.00 17.13 165 GLY A N 1
ATOM 726 C CA . GLY A 1 90 ? -2.560 22.770 64.454 1.00 17.95 165 GLY A CA 1
ATOM 727 C C . GLY A 1 90 ? -3.478 23.501 63.478 1.00 17.47 165 GLY A C 1
ATOM 728 O O . GLY A 1 90 ? -4.271 24.356 63.869 1.00 19.68 165 GLY A O 1
ATOM 729 N N . GLU A 1 91 ? -3.400 23.120 62.212 1.00 18.90 166 GLU A N 1
ATOM 730 C CA . GLU A 1 91 ? -4.267 23.652 61.177 1.00 20.31 166 GLU A CA 1
ATOM 731 C C . GLU A 1 91 ? -5.429 22.707 60.963 1.00 21.18 166 GLU A C 1
ATOM 732 O O . GLU A 1 91 ? -5.309 21.497 61.190 1.00 20.94 166 GLU A O 1
ATOM 738 N N . ASP A 1 92 ? -6.562 23.281 60.559 1.00 22.30 167 ASP A N 1
ATOM 739 C CA . ASP A 1 92 ? -7.762 22.517 60.242 1.00 23.19 167 ASP A CA 1
ATOM 740 C C . ASP A 1 92 ? -7.828 22.415 58.725 1.00 23.88 167 ASP A C 1
ATOM 741 O O . ASP A 1 92 ? -8.173 23.390 58.056 1.00 23.00 167 ASP A O 1
ATOM 746 N N . PRO A 1 93 ? -7.503 21.228 58.180 1.00 24.49 168 PRO A N 1
ATOM 747 C CA . PRO A 1 93 ? -7.402 21.091 56.717 1.00 25.54 168 PRO A CA 1
ATOM 748 C C . PRO A 1 93 ? -8.741 21.276 55.982 1.00 26.33 168 PRO A C 1
ATOM 749 O O . PRO A 1 93 ? -8.746 21.533 54.776 1.00 26.47 168 PRO A O 1
ATOM 753 N N . THR A 1 94 ? -9.846 21.134 56.710 1.00 26.88 169 THR A N 1
ATOM 754 C CA . THR A 1 94 ? -11.185 21.212 56.111 1.00 27.44 169 THR A CA 1
ATOM 755 C C . THR A 1 94 ? -11.644 22.648 55.866 1.00 27.77 169 THR A C 1
ATOM 756 O O . THR A 1 94 ? -12.680 22.860 55.228 1.00 28.39 169 THR A O 1
ATOM 760 N N . LEU A 1 95 ? -10.885 23.634 56.348 1.00 27.92 170 LEU A N 1
ATOM 761 C CA . LEU A 1 95 ? -11.283 25.033 56.160 1.00 28.36 170 LEU A CA 1
ATOM 762 C C . LEU A 1 95 ? -11.075 25.486 54.724 1.00 28.84 170 LEU A C 1
ATOM 763 O O . LEU A 1 95 ? -10.160 25.014 54.031 1.00 28.02 170 LEU A O 1
ATOM 768 N N . ASP A 1 96 ? -11.923 26.418 54.290 1.00 29.87 171 ASP A N 1
ATOM 769 C CA . ASP A 1 96 ? -11.837 26.975 52.950 1.00 30.82 171 ASP A CA 1
ATOM 770 C C . ASP A 1 96 ? -10.493 27.605 52.641 1.00 31.16 171 ASP A C 1
ATOM 771 O O . ASP A 1 96 ? -10.030 27.516 51.507 1.00 32.05 171 ASP A O 1
ATOM 776 N N . LYS A 1 97 ? -9.854 28.243 53.620 1.00 30.95 172 LYS A N 1
ATOM 777 C CA . LYS A 1 97 ? -8.565 28.900 53.344 1.00 31.14 172 LYS A CA 1
ATOM 778 C C . LYS A 1 97 ? -7.464 27.918 52.911 1.00 30.38 172 LYS A C 1
ATOM 779 O O . LYS A 1 97 ? -6.556 28.285 52.144 1.00 31.13 172 LYS A O 1
ATOM 785 N N . TRP A 1 98 ? -7.558 26.676 53.389 1.00 28.75 173 TRP A N 1
ATOM 786 C CA . TRP A 1 98 ? -6.695 25.602 52.905 1.00 27.14 173 TRP A CA 1
ATOM 787 C C . TRP A 1 98 ? -7.227 24.970 51.613 1.00 26.98 173 TRP A C 1
ATOM 788 O O . TRP A 1 98 ? -6.505 24.868 50.618 1.00 26.30 173 TRP A O 1
ATOM 799 N N . GLN A 1 99 ? -8.493 24.559 51.617 1.00 26.20 174 GLN A N 1
ATOM 800 C CA . GLN A 1 99 ? -9.057 23.850 50.476 1.00 26.50 174 GLN A CA 1
ATOM 801 C C . GLN A 1 99 ? -9.060 24.704 49.208 1.00 26.29 174 GLN A C 1
ATOM 802 O O . GLN A 1 99 ? -8.703 24.214 48.133 1.00 26.73 174 GLN A O 1
ATOM 808 N N . SER A 1 100 ? -9.403 25.985 49.346 1.00 25.88 175 SER A N 1
ATOM 809 C CA . SER A 1 100 ? -9.369 26.907 48.205 1.00 26.10 175 SER A CA 1
ATOM 810 C C . SER A 1 100 ? -7.951 27.080 47.649 1.00 25.62 175 SER A C 1
ATOM 811 O O . SER A 1 100 ? -7.789 27.170 46.428 1.00 25.20 175 SER A O 1
ATOM 814 N N . GLU A 1 101 ? -6.943 27.117 48.531 1.00 25.07 176 GLU A N 1
ATOM 815 C CA . GLU A 1 101 ? -5.550 27.263 48.091 1.00 24.13 176 GLU A CA 1
ATOM 816 C C . GLU A 1 101 ? -5.131 26.022 47.315 1.00 23.37 176 GLU A C 1
ATOM 817 O O . GLU A 1 101 ? -4.530 26.143 46.249 1.00 22.21 176 GLU A O 1
ATOM 823 N N . PHE A 1 102 ? -5.448 24.832 47.838 1.00 22.24 177 PHE A N 1
ATOM 824 C CA . PHE A 1 102 ? -5.048 23.604 47.146 1.00 21.83 177 PHE A CA 1
ATOM 825 C C . PHE A 1 102 ? -5.710 23.458 45.784 1.00 22.40 177 PHE A C 1
ATOM 826 O O . PHE A 1 102 ? -5.056 23.048 44.824 1.00 22.58 177 PHE A O 1
ATOM 834 N N . GLU A 1 103 ? -6.994 23.804 45.698 1.00 22.32 178 GLU A N 1
ATOM 835 C CA . GLU A 1 103 ? -7.705 23.762 44.409 1.00 23.16 178 GLU A CA 1
ATOM 836 C C . GLU A 1 103 ? -7.085 24.738 43.410 1.00 22.63 178 GLU A C 1
ATOM 837 O O . GLU A 1 103 ? -6.876 24.398 42.234 1.00 22.85 178 GLU A O 1
ATOM 843 N N . LYS A 1 104 ? -6.774 25.950 43.874 1.00 22.18 179 LYS A N 1
ATOM 844 C CA . LYS A 1 104 ? -6.113 26.950 43.028 1.00 21.69 179 LYS A CA 1
ATOM 845 C C . LYS A 1 104 ? -4.769 26.429 42.520 1.00 20.81 179 LYS A C 1
ATOM 846 O O . LYS A 1 104 ? -4.443 26.537 41.341 1.00 20.27 179 LYS A O 1
ATOM 852 N N . ILE A 1 105 ? -3.985 25.853 43.429 1.00 19.88 180 ILE A N 1
ATOM 853 C CA . ILE A 1 105 ? -2.695 25.306 43.045 1.00 19.38 180 ILE A CA 1
ATOM 854 C C . ILE A 1 105 ? -2.817 24.199 41.988 1.00 20.08 180 ILE A C 1
ATOM 855 O O . ILE A 1 105 ? -2.097 24.216 40.987 1.00 20.17 180 ILE A O 1
ATOM 860 N N . ARG A 1 106 ? -3.744 23.260 42.193 1.00 20.12 181 ARG A N 1
ATOM 861 C CA . ARG A 1 106 ? -3.932 22.163 41.239 1.00 20.51 181 ARG A CA 1
ATOM 862 C C . ARG A 1 106 ? -4.442 22.643 39.875 1.00 21.00 181 ARG A C 1
ATOM 863 O O . ARG A 1 106 ? -4.090 22.070 38.841 1.00 22.11 181 ARG A O 1
ATOM 871 N N . ARG A 1 107 ? -5.210 23.727 39.874 1.00 21.03 182 ARG A N 1
ATOM 872 C CA . ARG A 1 107 ? -5.703 24.363 38.641 1.00 22.33 182 ARG A CA 1
ATOM 873 C C . ARG A 1 107 ? -4.532 24.995 37.871 1.00 21.31 182 ARG A C 1
ATOM 874 O O . ARG A 1 107 ? -4.427 24.869 36.642 1.00 21.64 182 ARG A O 1
ATOM 882 N N . HIS A 1 108 ? -3.637 25.658 38.591 1.00 20.70 183 HIS A N 1
ATOM 883 C CA . HIS A 1 108 ? -2.523 26.379 37.942 1.00 20.10 183 HIS A CA 1
ATOM 884 C C . HIS A 1 108 ? -1.292 25.511 37.647 1.00 19.23 183 HIS A C 1
ATOM 885 O O . HIS A 1 108 ? -0.537 25.773 36.692 1.00 18.40 183 HIS A O 1
ATOM 892 N N . GLY A 1 109 ? -1.080 24.503 38.501 1.00 18.37 184 GLY A N 1
ATOM 893 C CA . GLY A 1 109 ? 0.092 23.629 38.443 1.00 18.11 184 GLY A CA 1
ATOM 894 C C . GLY A 1 109 ? 1.323 24.157 39.173 1.00 17.89 184 GLY A C 1
ATOM 895 O O . GLY A 1 109 ? 2.423 23.592 39.077 1.00 18.40 184 GLY A O 1
ATOM 896 N N . TYR A 1 110 ? 1.144 25.238 39.936 1.00 16.66 185 TYR A N 1
ATOM 897 C CA . TYR A 1 110 ? 2.240 25.820 40.729 1.00 17.39 185 TYR A CA 1
ATOM 898 C C . TYR A 1 110 ? 1.663 26.653 41.866 1.00 17.54 185 TYR A C 1
ATOM 899 O O . TYR A 1 110 ? 0.477 26.984 41.855 1.00 17.16 185 TYR A O 1
ATOM 908 N N . ALA A 1 111 ? 2.521 27.017 42.824 1.00 17.55 186 ALA A N 1
ATOM 909 C CA . ALA A 1 111 ? 2.134 27.920 43.905 1.00 18.29 186 ALA A CA 1
ATOM 910 C C . ALA A 1 111 ? 3.067 29.117 43.940 1.00 18.10 186 ALA A C 1
ATOM 911 O O . ALA A 1 111 ? 4.239 29.012 43.559 1.00 18.37 186 ALA A O 1
ATOM 913 N N . VAL A 1 112 ? 2.552 30.234 44.447 1.00 18.80 187 VAL A N 1
ATOM 914 C CA . VAL A 1 112 ? 3.359 31.442 44.652 1.00 19.75 187 VAL A CA 1
ATOM 915 C C . VAL A 1 112 ? 3.123 31.847 46.085 1.00 18.62 187 VAL A C 1
ATOM 916 O O . VAL A 1 112 ? 1.963 31.775 46.588 1.00 19.95 187 VAL A O 1
ATOM 920 N N . SER A 1 113 ? 4.189 32.263 46.774 1.00 17.85 188 SER A N 1
ATOM 921 C CA . SER A 1 113 ? 4.063 32.786 48.154 1.00 18.79 188 SER A CA 1
ATOM 922 C C . SER A 1 113 ? 4.960 34.026 48.329 1.00 19.40 188 SER A C 1
ATOM 923 O O . SER A 1 113 ? 5.970 34.184 47.639 1.00 18.11 188 SER A O 1
ATOM 926 N N . THR A 1 114 ? 4.592 34.889 49.274 1.00 19.75 189 THR A N 1
ATOM 927 C CA . THR A 1 114 ? 5.393 36.080 49.561 1.00 21.86 189 THR A CA 1
ATOM 928 C C . THR A 1 114 ? 5.536 36.286 51.067 1.00 20.00 189 THR A C 1
ATOM 929 O O . THR A 1 114 ? 4.519 36.393 51.786 1.00 19.74 189 THR A O 1
ATOM 933 N N . SER A 1 115 ? 6.788 36.320 51.539 1.00 19.19 190 SER A N 1
ATOM 934 C CA . SER A 1 115 ? 7.113 36.666 52.908 1.00 19.93 190 SER A CA 1
ATOM 935 C C . SER A 1 115 ? 6.492 35.734 53.969 1.00 20.24 190 SER A C 1
ATOM 936 O O . SER A 1 115 ? 6.281 36.165 55.103 1.00 21.60 190 SER A O 1
ATOM 939 N N . GLU A 1 116 ? 6.207 34.480 53.607 1.00 20.90 191 GLU A N 1
ATOM 940 C CA . GLU A 1 116 ? 5.611 33.549 54.596 1.00 21.91 191 GLU A CA 1
ATOM 941 C C . GLU A 1 116 ? 6.676 32.964 55.494 1.00 22.32 191 GLU A C 1
ATOM 942 O O . GLU A 1 116 ? 6.372 32.516 56.616 1.00 23.29 191 GLU A O 1
ATOM 948 N N . ILE A 1 117 ? 7.908 32.948 54.988 1.00 21.40 192 ILE A N 1
ATOM 949 C CA . ILE A 1 117 ? 9.051 32.365 55.699 1.00 21.09 192 ILE A CA 1
ATOM 950 C C . ILE A 1 117 ? 10.084 33.427 56.094 1.00 20.72 192 ILE A C 1
ATOM 951 O O . ILE A 1 117 ? 10.420 33.549 57.270 1.00 21.43 192 ILE A O 1
ATOM 956 N N . ASP A 1 118 ? 10.553 34.197 55.098 1.00 18.92 193 ASP A N 1
ATOM 957 C CA . ASP A 1 118 ? 11.571 35.229 55.293 1.00 18.49 193 ASP A CA 1
ATOM 958 C C . ASP A 1 118 ? 10.953 36.513 54.747 1.00 17.46 193 A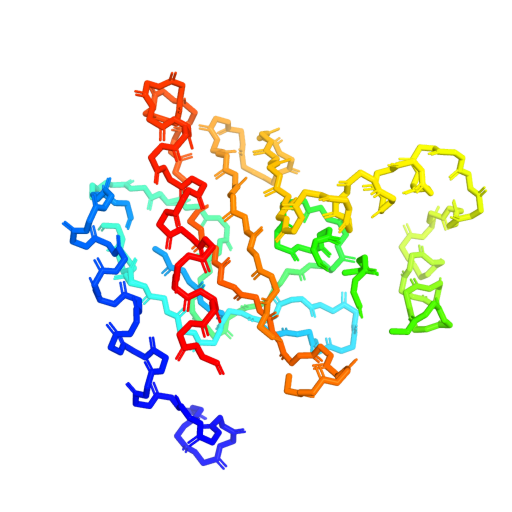SP A C 1
ATOM 959 O O . ASP A 1 118 ? 10.526 36.539 53.587 1.00 17.04 193 ASP A O 1
ATOM 964 N N . PRO A 1 119 ? 10.917 37.584 55.569 1.00 17.92 194 PRO A N 1
ATOM 965 C CA . PRO A 1 119 ? 10.350 38.839 55.106 1.00 17.51 194 PRO A CA 1
ATOM 966 C C . PRO A 1 119 ? 11.064 39.317 53.847 1.00 17.60 194 PRO A C 1
ATOM 967 O O . PRO A 1 119 ? 12.301 39.316 53.797 1.00 18.79 194 PRO A O 1
ATOM 971 N N . GLY A 1 120 ? 10.297 39.709 52.829 1.00 16.58 195 GLY A N 1
ATOM 972 C CA . GLY A 1 120 ? 10.896 40.289 51.615 1.00 16.19 195 GLY A CA 1
ATOM 973 C C . GLY A 1 120 ? 11.356 39.271 50.585 1.00 17.37 195 GLY A C 1
ATOM 974 O O . GLY A 1 120 ? 11.884 39.664 49.543 1.00 16.62 195 GLY A O 1
ATOM 975 N N . VAL A 1 121 ? 11.163 37.985 50.893 1.00 15.90 196 VAL A N 1
ATOM 976 C CA . VAL A 1 121 ? 11.533 36.890 49.964 1.00 16.55 196 VAL A CA 1
ATOM 977 C C . VAL A 1 121 ? 10.261 36.170 49.551 1.00 16.79 196 VAL A C 1
ATOM 978 O O . VAL A 1 121 ? 9.376 35.919 50.407 1.00 17.35 196 VAL A O 1
ATOM 982 N N . SER A 1 122 ? 10.171 35.870 48.246 1.00 17.41 197 SER A N 1
ATOM 983 C CA . SER A 1 122 ? 9.009 35.162 47.667 1.00 18.09 197 SER A CA 1
ATOM 984 C C . SER A 1 122 ? 9.429 33.766 47.224 1.00 18.90 197 SER A C 1
ATOM 985 O O . SER A 1 122 ? 10.640 33.501 47.046 1.00 19.99 197 SER A O 1
ATOM 988 N N . GLY A 1 123 ? 8.462 32.868 47.082 1.00 18.00 198 GLY A N 1
ATOM 989 C CA . GLY A 1 123 ? 8.696 31.545 46.523 1.00 18.14 198 GLY A CA 1
ATOM 990 C C . GLY A 1 123 ? 7.7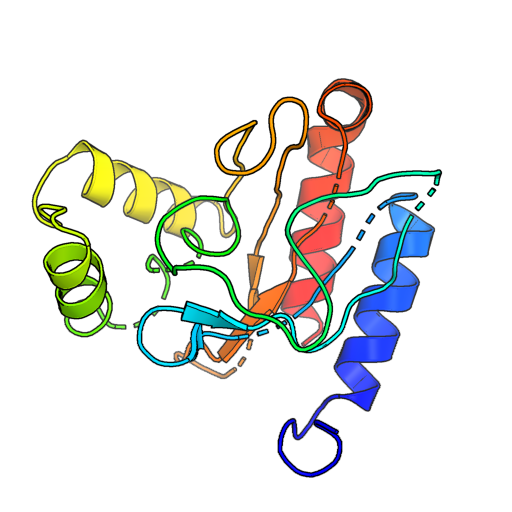68 31.250 45.365 1.00 17.98 198 GLY A C 1
ATOM 991 O O . GLY A 1 123 ? 6.600 31.649 45.382 1.00 17.67 198 GLY A O 1
ATOM 992 N N . ILE A 1 124 ? 8.293 30.549 44.357 1.00 17.29 199 ILE A N 1
ATOM 993 C CA . ILE A 1 124 ? 7.467 30.057 43.234 1.00 17.50 199 ILE A CA 1
ATOM 994 C C . ILE A 1 124 ? 7.848 28.597 43.030 1.00 16.51 199 ILE A C 1
ATOM 995 O O . ILE A 1 124 ? 9.032 28.281 42.899 1.00 17.19 199 ILE A O 1
ATOM 1000 N N . SER A 1 125 ? 6.872 27.690 43.055 1.00 16.81 200 SER A N 1
ATOM 1001 C CA A SER A 1 125 ? 7.206 26.264 43.084 0.50 17.30 200 SER A CA 1
ATOM 1002 C CA B SER A 1 125 ? 7.190 26.263 43.120 0.50 16.38 200 SER A CA 1
ATOM 1003 C C . SER A 1 125 ? 6.240 25.427 42.272 1.00 17.23 200 SER A C 1
ATOM 1004 O O . SER A 1 125 ? 5.060 25.770 42.143 1.00 17.79 200 SER A O 1
ATOM 1009 N N . ALA A 1 126 ? 6.765 24.339 41.709 1.00 16.09 201 ALA A N 1
ATOM 1010 C CA . ALA A 1 126 ? 5.937 23.405 40.945 1.00 15.79 201 ALA A CA 1
ATOM 1011 C C . ALA A 1 126 ? 6.273 21.970 41.343 1.00 16.20 201 ALA A C 1
ATOM 1012 O O . ALA A 1 126 ? 7.403 21.703 41.712 1.00 16.58 201 ALA A O 1
ATOM 1014 N N . PRO A 1 127 ? 5.292 21.059 41.272 1.00 16.17 202 PRO A N 1
ATOM 1015 C CA . PRO A 1 127 ? 5.517 19.692 41.768 1.00 17.00 202 PRO A CA 1
ATOM 1016 C C . PRO A 1 127 ? 6.314 18.854 40.773 1.00 17.62 202 PRO A C 1
ATOM 1017 O O . PRO A 1 127 ? 6.189 19.037 39.549 1.00 18.27 202 PRO A O 1
ATOM 1021 N N . VAL A 1 128 ? 7.109 17.935 41.312 1.00 18.77 203 VAL A N 1
ATOM 1022 C CA . VAL A 1 128 ? 7.777 16.923 40.489 1.00 19.20 203 VAL A CA 1
ATOM 1023 C C . VAL A 1 128 ? 7.042 15.638 40.782 1.00 20.15 203 VAL A C 1
ATOM 1024 O O . VAL A 1 128 ? 6.950 15.218 41.934 1.00 19.77 203 VAL A O 1
ATOM 1036 N N . LYS A 1 130 ? 6.108 11.522 39.652 1.00 23.93 205 LYS A N 1
ATOM 1037 C CA . LYS A 1 130 ? 6.408 10.272 38.950 1.00 25.30 205 LYS A CA 1
ATOM 1038 C C . LYS A 1 130 ? 5.077 9.566 38.861 1.00 25.12 205 LYS A C 1
ATOM 1039 O O . LYS A 1 130 ? 4.584 9.024 39.852 1.00 24.26 205 LYS A O 1
ATOM 1045 N N . GLY A 1 131 ? 4.481 9.634 37.674 1.00 26.02 206 GLY A N 1
ATOM 1046 C CA . GLY A 1 131 ? 3.109 9.203 37.471 1.00 27.19 206 GLY A CA 1
ATOM 1047 C C . GLY A 1 131 ? 2.176 10.053 38.313 1.00 27.19 206 GLY A C 1
ATOM 1048 O O . GLY A 1 131 ? 2.227 11.282 38.260 1.00 27.98 206 GLY A O 1
ATOM 1049 N N . SER A 1 132 ? 1.330 9.387 39.096 1.00 27.29 207 SER A N 1
ATOM 1050 C CA . SER A 1 132 ? 0.417 10.093 39.993 1.00 27.66 207 SER A CA 1
ATOM 1051 C C . SER A 1 132 ? 1.019 10.367 41.383 1.00 27.20 207 SER A C 1
ATOM 1052 O O . SER A 1 132 ? 0.338 10.912 42.259 1.00 27.70 207 SER A O 1
ATOM 1055 N N . LYS A 1 133 ? 2.287 9.999 41.586 1.00 26.28 208 LYS A N 1
ATOM 1056 C CA . LYS A 1 133 ? 2.922 10.194 42.892 1.00 24.48 208 LYS A CA 1
ATOM 1057 C C . LYS A 1 133 ? 3.750 11.457 42.942 1.00 22.84 208 LYS A C 1
ATOM 1058 O O . LYS A 1 133 ? 4.611 11.688 42.092 1.00 21.83 208 LYS A O 1
ATOM 1064 N N . LEU A 1 134 ? 3.501 12.261 43.968 1.00 21.12 209 LEU A N 1
ATOM 1065 C CA . LEU A 1 134 ? 4.329 13.425 44.219 1.00 20.61 209 LEU A CA 1
ATOM 1066 C C . LEU A 1 134 ? 5.656 12.969 44.808 1.00 20.54 209 LEU A C 1
ATOM 1067 O O . LEU A 1 134 ? 5.688 12.280 45.848 1.00 21.32 209 LEU A O 1
ATOM 1072 N N . ILE A 1 135 ? 6.751 13.364 44.168 1.00 19.76 210 ILE A N 1
ATOM 1073 C CA . ILE A 1 135 ? 8.064 13.012 44.686 1.00 20.73 210 ILE A CA 1
ATOM 1074 C C . ILE A 1 135 ? 8.867 14.200 45.230 1.00 19.14 210 ILE A C 1
ATOM 1075 O O . ILE A 1 135 ? 9.711 14.030 46.102 1.00 19.79 210 ILE A O 1
ATOM 1080 N N . GLY A 1 136 ? 8.574 15.398 44.744 1.00 17.43 211 GLY A N 1
ATOM 1081 C CA . GLY A 1 136 ? 9.288 16.577 45.211 1.00 16.85 211 GLY A CA 1
ATOM 1082 C C . GLY A 1 136 ? 8.744 17.849 44.602 1.00 16.47 211 GLY A C 1
ATOM 1083 O O . GLY A 1 136 ? 7.609 17.893 44.100 1.00 16.79 211 GLY A O 1
ATOM 1084 N N . ALA A 1 137 ? 9.542 18.906 44.671 1.00 15.93 212 ALA A N 1
ATOM 1085 C CA . ALA A 1 137 ? 9.130 20.180 44.069 1.00 16.47 212 ALA A CA 1
ATOM 1086 C C . ALA A 1 137 ? 10.352 20.923 43.621 1.00 16.75 212 ALA A C 1
ATOM 1087 O O . ALA A 1 137 ? 11.387 20.830 44.271 1.00 18.21 212 ALA A O 1
ATOM 1089 N N . ILE A 1 138 ? 10.220 21.695 42.536 1.00 16.81 213 ILE A N 1
ATOM 1090 C CA . ILE A 1 138 ? 11.280 22.641 42.137 1.00 17.08 213 ILE A CA 1
ATOM 1091 C C . ILE A 1 138 ? 10.813 24.007 42.544 1.00 17.48 213 ILE A C 1
ATOM 1092 O O . ILE A 1 138 ? 9.636 24.340 42.353 1.00 16.69 213 ILE A O 1
ATOM 1097 N N . SER A 1 139 ? 11.712 24.814 43.094 1.00 17.87 214 SER A N 1
ATOM 1098 C CA A SER A 1 139 ? 11.345 26.118 43.614 0.50 17.94 214 SER A CA 1
ATOM 1099 C CA B SER A 1 139 ? 11.331 26.132 43.578 0.50 18.78 214 SER A CA 1
ATOM 1100 C C . SER A 1 139 ? 12.390 27.166 43.262 1.00 18.77 214 SER A C 1
ATOM 1101 O O . SER A 1 139 ? 13.577 26.842 43.183 1.00 18.69 214 SER A O 1
ATOM 1106 N N . VAL A 1 140 ? 11.929 28.390 43.043 1.00 18.34 215 VAL A N 1
ATOM 1107 C CA . VAL A 1 140 ? 12.807 29.560 43.033 1.00 18.55 215 VAL A CA 1
ATOM 1108 C C . VAL A 1 140 ? 12.450 30.374 44.265 1.00 18.54 215 VAL A C 1
ATOM 1109 O O . VAL A 1 140 ? 11.257 30.573 44.582 1.00 18.30 215 VAL A O 1
ATOM 1121 N N . ALA A 1 142 ? 13.392 34.095 45.838 1.00 18.74 217 ALA A N 1
ATOM 1122 C CA . ALA A 1 142 ? 13.909 35.309 45.251 1.00 18.29 217 ALA A CA 1
ATOM 1123 C C . ALA A 1 142 ? 13.307 36.536 45.959 1.00 17.62 217 ALA A C 1
ATOM 1124 O O . ALA A 1 142 ? 12.179 36.469 46.459 1.00 17.54 217 ALA A O 1
ATOM 1126 N N . PRO A 1 143 ? 14.065 37.652 46.010 1.00 17.74 218 PRO A N 1
ATOM 1127 C CA . PRO A 1 143 ? 13.564 38.856 46.673 1.00 17.16 218 PRO A CA 1
ATOM 1128 C C . PRO A 1 143 ? 12.275 39.325 45.988 1.00 17.69 218 PRO A C 1
ATOM 1129 O O . PRO A 1 143 ? 12.200 39.336 44.752 1.00 17.89 218 PRO A O 1
ATOM 1133 N N . ALA A 1 144 ? 11.280 39.732 46.773 1.00 18.73 219 ALA A N 1
ATOM 1134 C CA . ALA A 1 144 ? 10.069 40.272 46.190 1.00 19.62 219 ALA A CA 1
ATOM 1135 C C . ALA A 1 144 ? 10.397 41.398 45.189 1.00 19.85 219 ALA A C 1
ATOM 1136 O O . ALA A 1 144 ? 9.690 41.564 44.193 1.00 21.32 219 ALA A O 1
ATOM 1138 N N . HIS A 1 145 ? 11.478 42.145 45.441 1.00 19.53 220 HIS A N 1
ATOM 1139 C CA . HIS A 1 145 ? 11.871 43.289 44.579 1.00 20.79 220 HIS A CA 1
ATOM 1140 C C . HIS A 1 145 ? 12.047 42.809 43.124 1.00 21.02 220 HIS A C 1
ATOM 1141 O O . HIS A 1 145 ? 11.638 43.506 42.162 1.00 23.00 220 HIS A O 1
ATOM 1148 N N . ARG A 1 146 ? 12.643 41.626 42.968 1.00 20.11 221 ARG A N 1
ATOM 1149 C CA . ARG A 1 146 ? 12.870 41.064 41.631 1.00 20.11 221 ARG A CA 1
ATOM 1150 C C . ARG A 1 146 ? 11.715 40.233 41.108 1.00 20.90 221 ARG A C 1
ATOM 1151 O O . ARG A 1 146 ? 11.476 40.201 39.893 1.00 21.78 221 ARG A O 1
ATOM 1159 N N . VAL A 1 147 ? 11.006 39.543 41.997 1.00 20.11 222 VA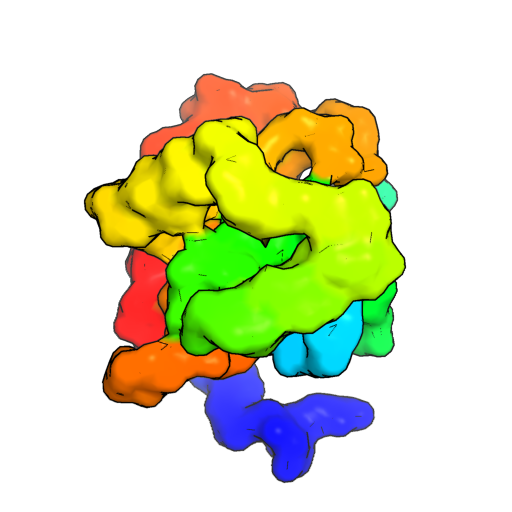L A N 1
ATOM 1160 C CA . VAL A 1 147 ? 9.870 38.724 41.566 1.00 21.64 222 VAL A CA 1
ATOM 1161 C C . VAL A 1 147 ? 8.774 39.601 40.982 1.00 22.43 222 VAL A C 1
ATOM 1162 O O . VAL A 1 147 ? 8.134 39.211 40.002 1.00 22.17 222 VAL A O 1
ATOM 1166 N N . GLU A 1 148 ? 8.587 40.791 41.556 1.00 22.97 223 GLU A N 1
ATOM 1167 C CA . GLU A 1 148 ? 7.594 41.743 41.056 1.00 25.08 223 GLU A CA 1
ATOM 1168 C C . GLU A 1 148 ? 7.805 42.145 39.599 1.00 25.33 223 GLU A C 1
ATOM 1169 O O . GLU A 1 148 ? 6.853 42.508 38.909 1.00 26.98 223 GLU A O 1
ATOM 1175 N N . SER A 1 149 ? 9.038 42.055 39.120 1.00 22.42 224 SER A N 1
ATOM 1176 C CA . SER A 1 149 ? 9.349 42.444 37.751 1.00 22.62 224 SER A CA 1
ATOM 1177 C C . SER A 1 149 ? 9.448 41.222 36.831 1.00 21.16 224 SER A C 1
ATOM 1178 O O . SER A 1 149 ? 9.599 41.380 35.592 1.00 20.85 224 SER A O 1
ATOM 1181 N N . ASN A 1 150 ? 9.405 40.028 37.416 1.00 19.20 225 ASN A N 1
ATOM 1182 C CA . ASN A 1 150 ? 9.742 38.801 36.647 1.00 18.29 225 ASN A CA 1
ATOM 1183 C C . ASN A 1 150 ? 8.829 37.627 36.951 1.00 18.41 225 ASN A C 1
ATOM 1184 O O . ASN A 1 150 ? 9.210 36.455 36.764 1.00 17.42 225 ASN A O 1
ATOM 1189 N N . LYS A 1 151 ? 7.619 37.921 37.428 1.00 18.89 226 LYS A N 1
ATOM 1190 C CA . LYS A 1 151 ? 6.783 36.836 37.951 1.00 19.60 226 LYS A CA 1
ATOM 1191 C C . LYS A 1 151 ? 6.422 35.761 36.908 1.00 19.12 226 LYS A C 1
ATOM 1192 O O . LYS A 1 151 ? 6.634 34.547 37.152 1.00 18.61 226 LYS A O 1
ATOM 1198 N N . GLN A 1 152 ? 5.912 36.184 35.743 1.00 19.35 227 GLN A N 1
ATOM 1199 C CA . GLN A 1 152 ? 5.502 35.221 34.718 1.00 19.17 227 GLN A CA 1
ATOM 1200 C C . GLN A 1 152 ? 6.721 34.447 34.201 1.00 17.59 227 GLN A C 1
ATOM 1201 O O . GLN A 1 152 ? 6.634 33.236 33.961 1.00 17.57 227 GLN A O 1
ATOM 1207 N N . ARG A 1 153 ? 7.846 35.142 34.051 1.00 16.66 228 ARG A N 1
ATOM 1208 C CA . ARG A 1 153 ? 9.087 34.490 33.627 1.00 15.80 228 ARG A CA 1
ATOM 1209 C C . ARG A 1 153 ? 9.495 33.386 34.599 1.00 17.31 228 ARG A C 1
ATOM 1210 O O . ARG A 1 153 ? 9.803 32.275 34.190 1.00 16.96 228 ARG A O 1
ATOM 1218 N N . ILE A 1 154 ? 9.501 33.689 35.885 1.00 16.52 229 ILE A N 1
ATOM 1219 C CA . ILE A 1 154 ? 9.869 32.675 36.884 1.00 17.05 229 ILE A CA 1
ATOM 1220 C C . ILE A 1 154 ? 8.885 31.520 36.907 1.00 16.96 229 ILE A C 1
ATOM 1221 O O . ILE A 1 154 ? 9.290 30.362 36.909 1.00 17.35 229 ILE A O 1
ATOM 1226 N N . ILE A 1 155 ? 7.585 31.834 36.921 1.00 16.42 230 ILE A N 1
ATOM 1227 C CA . ILE A 1 155 ? 6.556 30.758 36.866 1.00 17.08 230 ILE A CA 1
ATOM 1228 C C . ILE A 1 155 ? 6.799 29.809 35.671 1.00 16.59 230 ILE A C 1
ATOM 1229 O O . ILE A 1 155 ? 6.872 28.601 35.830 1.00 16.20 230 ILE A O 1
ATOM 1234 N N . LEU A 1 156 ? 6.955 30.369 34.470 1.00 16.30 231 LEU A N 1
ATOM 1235 C CA . LEU A 1 156 ? 7.123 29.511 33.289 1.00 16.48 231 LEU A CA 1
ATOM 1236 C C . LEU A 1 156 ? 8.394 28.654 33.408 1.00 16.23 231 LEU A C 1
ATOM 1237 O O . LEU A 1 156 ? 8.366 27.452 33.122 1.00 15.36 231 LEU A O 1
ATOM 1242 N N . HIS A 1 157 ? 9.508 29.243 33.856 1.00 16.82 232 HIS A N 1
ATOM 1243 C CA . HIS A 1 157 ? 10.739 28.477 33.946 1.00 16.59 232 HIS A CA 1
ATOM 1244 C C . HIS A 1 157 ? 10.697 27.409 35.056 1.00 16.53 232 HIS A C 1
ATOM 1245 O O . HIS A 1 157 ? 11.257 26.314 34.906 1.00 16.46 232 HIS A O 1
ATOM 1252 N N . VAL A 1 158 ? 9.988 27.707 36.137 1.00 16.11 233 VAL A N 1
ATOM 1253 C CA . VAL A 1 158 ? 9.828 26.734 37.234 1.00 17.37 233 VAL A CA 1
ATOM 1254 C C . VAL A 1 158 ? 8.963 25.556 36.776 1.00 17.33 233 VAL A C 1
ATOM 1255 O O . VAL A 1 158 ? 9.308 24.394 36.989 1.00 17.78 233 VAL A O 1
ATOM 1259 N N . LEU A 1 159 ? 7.848 25.857 36.104 1.00 16.36 234 LEU A N 1
ATOM 1260 C CA . LEU A 1 159 ? 7.037 24.806 35.503 1.00 17.39 234 LEU A CA 1
ATOM 1261 C C . LEU A 1 159 ? 7.874 23.952 34.530 1.00 17.14 234 LEU A C 1
ATOM 1262 O O . LEU A 1 159 ? 7.812 22.727 34.542 1.00 17.59 234 LEU A O 1
ATOM 1267 N N . GLN A 1 160 ? 8.661 24.624 33.696 1.00 16.58 235 GLN A N 1
ATOM 1268 C CA . GLN A 1 160 ? 9.503 23.978 32.697 1.00 16.45 235 GLN A CA 1
ATOM 1269 C C . GLN A 1 160 ? 10.514 23.037 33.365 1.00 17.15 235 GLN A C 1
ATOM 1270 O O . GLN A 1 160 ? 10.705 21.903 32.919 1.00 16.64 235 GLN A O 1
ATOM 1276 N N . ALA A 1 161 ? 11.130 23.519 34.446 1.00 17.32 236 ALA A N 1
ATOM 1277 C CA . ALA A 1 161 ? 12.095 22.722 35.203 1.00 17.39 236 ALA A CA 1
ATOM 1278 C C . ALA A 1 161 ? 11.465 21.463 35.792 1.00 17.87 236 ALA A C 1
ATOM 1279 O O . ALA A 1 161 ? 11.990 20.372 35.634 1.00 17.61 236 ALA A O 1
ATOM 1281 N N . ALA A 1 162 ? 10.330 21.636 36.468 1.00 17.33 237 ALA A N 1
ATOM 1282 C CA . ALA A 1 162 ? 9.627 20.522 37.109 1.00 18.19 237 ALA A CA 1
ATOM 1283 C C . ALA A 1 162 ? 9.161 19.479 36.082 1.00 18.58 237 ALA A C 1
ATOM 1284 O O . ALA A 1 162 ? 9.288 18.263 36.294 1.00 20.46 237 ALA A O 1
ATOM 1286 N N . ARG A 1 163 ? 8.632 19.954 34.952 1.00 18.84 238 ARG A N 1
ATOM 1287 C CA . ARG A 1 163 ? 8.159 19.041 33.901 1.00 20.24 238 ARG A CA 1
ATOM 1288 C C . ARG A 1 163 ? 9.291 18.202 33.290 1.00 20.52 238 ARG A C 1
ATOM 1289 O O . ARG A 1 163 ? 9.072 17.087 32.805 1.00 20.96 238 ARG A O 1
ATOM 1297 N N . ALA A 1 164 ? 10.502 18.739 33.320 1.00 21.38 239 ALA A N 1
ATOM 1298 C CA . ALA A 1 164 ? 11.665 18.090 32.740 1.00 22.65 239 ALA A CA 1
ATOM 1299 C C . ALA A 1 164 ? 12.161 16.938 33.602 1.00 24.11 239 ALA A C 1
ATOM 1300 O O . ALA A 1 164 ? 12.965 16.129 33.133 1.00 24.64 239 ALA A O 1
ATOM 1302 N N . LEU A 1 165 ? 11.643 16.854 34.835 1.00 25.26 240 LEU A N 1
ATOM 1303 C CA . LEU A 1 165 ? 11.990 15.796 35.789 1.00 25.99 240 LEU A CA 1
ATOM 1304 C C . LEU A 1 165 ? 10.862 14.784 36.021 1.00 27.67 240 LEU A C 1
ATOM 1305 O O . LEU A 1 165 ? 11.097 13.754 36.666 1.00 29.12 240 LEU A O 1
#

Sequence (155 aa):
SYETSQHNLDAVEAVLSRLQKQTGEAAYVVPVGYRALCVSQRREESQALRRCCSFVQQGQSQQPLLRGASSKKVLAYPAARRCEKILRYFGEDPTLDKWQSEFEKIRRHGYAVSTSEIDPGVSGISSAPVKGSKLIGAISSVAPAHRVESNKQRIILHVLQAARAL

B-factor: mean 22.85, std 8.03, range [10.34, 75.25]

Foldseek 3Di:
DCPPPVPPVVLLVVLQVVLCVQQVWKFKADDQQWAATQDDDDHPPDDFDHDHGDIDGLPDAFFSLLCLLPVVSSCVNCVVVVHHCPDCVNVVSSVVCVVLQWGKAACRGPHQWIKIKGFAPVSDTGMIMMITGPVRCVVQVVSSNVSRSVSRVSD

Radius of gyration: 14.66 Å; Cα contacts (8 Å, |Δi|>4): 293; chains: 1; bounding box: 37×36×32 Å

Organism: Vibrio cholerae serotype O1 (strain ATCC 39315 / El Tor Inaba N16961) (NCBI:txid243277)

InterPro domains:
  IPR005471 Transcription regulator IclR, N-terminal [PS51077] (9-71)
  IPR011991 ArsR-like helix-turn-helix domain [cd00090] (16-60)
  IPR014757 Transcription regulator IclR, C-terminal [PF01614] (88-239)
  IPR014757 Transcription regulator IclR, C-terminal [PS51078] (72-244)
  IPR029016 GAF-like domain superfamily [G3DSA:3.30.450.40] (79-240)
  IPR036388 Winged helix-like DNA-binding domain superfamily [G3DSA:1.10.10.10] (7-78)
  IPR036390 Winged helix DNA-binding domain superfamily [SSF46785] (10-76)
  IPR050707 HTH-type Transcriptional Regulators in Metabolic Pathways [PTHR30136] (6-240)

CATH classification: 3.30.450.40

Solvent-accessible surface area: 8369 Å² total

Nearest PDB structures (foldseek):
  3bjn-assembly1_A  TM=9.979E-01  e=1.738E-29  Vibrio cholerae O1 biovar El Tor str. N16961
  2o99-assembly2_B  TM=8.380E-01  e=8.967E-09  Escherichia coli
  5tjj-assembly1_B  TM=8.345E-01  e=1.556E-08  Alicyclobacillus acidocaldarius subsp. acidocaldarius DSM 446
  3d3o-assembly2_B  TM=7.866E-01  e=2.870E-08  Acinetobacter baylyi ADP1
  2xro-assembly1_E  TM=8.360E-01  e=1.247E-07  Pseudomonas putida